Protein AF-A0A914D3D8-F1 (afdb_monomer_lite)

pLDDT: mean 77.76, std 13.37, range [47.88, 95.88]

Radius of gyration: 25.04 Å; chains: 1; bounding box: 52×29×74 Å

Structure (mmCIF, N/CA/C/O backbone):
data_AF-A0A914D3D8-F1
#
_entry.id   AF-A0A914D3D8-F1
#
loop_
_atom_site.group_PDB
_atom_site.id
_atom_site.type_symbol
_atom_site.label_atom_id
_atom_site.label_alt_id
_atom_site.label_comp_id
_atom_site.label_asym_id
_atom_site.label_entity_id
_atom_site.label_seq_id
_atom_site.pdbx_PDB_ins_code
_atom_site.Cartn_x
_atom_site.Cartn_y
_atom_site.Cartn_z
_atom_site.occupancy
_atom_site.B_iso_or_equiv
_atom_site.auth_seq_id
_atom_site.auth_comp_id
_atom_site.auth_asym_id
_atom_site.auth_atom_id
_atom_site.pdbx_PDB_model_num
ATOM 1 N N . MET A 1 1 ? -16.702 -4.151 -8.472 1.00 47.88 1 MET A N 1
ATOM 2 C CA . MET A 1 1 ? -15.890 -2.917 -8.376 1.00 47.88 1 MET A CA 1
ATOM 3 C C . MET A 1 1 ? -14.473 -3.260 -8.804 1.00 47.88 1 MET A C 1
ATOM 5 O O . MET A 1 1 ? -13.976 -4.289 -8.372 1.00 47.88 1 MET A O 1
ATOM 9 N N . SER A 1 2 ? -13.880 -2.485 -9.712 1.00 54.88 2 SER A N 1
ATOM 10 C CA . SER A 1 2 ? -12.554 -2.745 -10.287 1.00 54.88 2 SER A CA 1
ATOM 11 C C . SER A 1 2 ? -11.673 -1.529 -10.011 1.00 54.88 2 SER A C 1
ATOM 13 O O . SER A 1 2 ? -12.024 -0.414 -10.396 1.00 54.88 2 SER A O 1
ATOM 15 N N . TYR A 1 3 ? -10.563 -1.729 -9.299 1.00 62.66 3 TYR A N 1
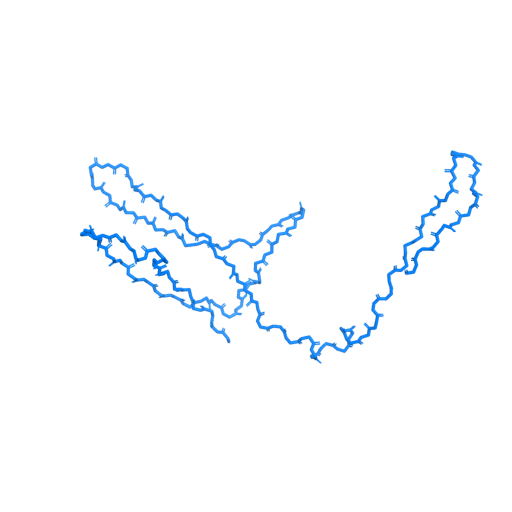ATOM 16 C CA . TYR A 1 3 ? -9.570 -0.678 -9.088 1.00 62.66 3 TYR A CA 1
ATOM 17 C C . TYR A 1 3 ? -8.594 -0.708 -10.258 1.00 62.66 3 TYR A C 1
ATOM 19 O O . TYR A 1 3 ? -7.973 -1.738 -10.530 1.00 62.66 3 TYR A O 1
ATOM 27 N N . LYS A 1 4 ? -8.469 0.422 -10.952 1.00 59.94 4 LYS A N 1
ATOM 28 C CA . LYS A 1 4 ? -7.582 0.575 -12.103 1.00 59.94 4 LYS A CA 1
ATOM 29 C C . LYS A 1 4 ? -6.298 1.252 -11.649 1.00 59.94 4 LYS A C 1
ATOM 31 O O . LYS A 1 4 ? -6.309 2.438 -11.325 1.00 59.94 4 LYS A O 1
ATOM 36 N N . VAL A 1 5 ? -5.193 0.515 -11.642 1.00 63.66 5 VAL A N 1
ATOM 37 C CA . VAL A 1 5 ? -3.879 1.107 -11.377 1.00 63.66 5 VAL A CA 1
ATOM 38 C C . VAL A 1 5 ? -3.361 1.699 -12.684 1.00 63.66 5 VAL A C 1
ATOM 40 O O . VAL A 1 5 ? -3.246 0.996 -13.689 1.00 63.66 5 VAL A O 1
ATOM 43 N N . VAL A 1 6 ? -3.097 3.006 -12.681 1.00 62.34 6 VAL A N 1
ATOM 44 C CA . VAL A 1 6 ? -2.546 3.741 -13.826 1.00 62.34 6 VAL A CA 1
ATOM 45 C C . VAL A 1 6 ? -1.267 4.424 -13.368 1.00 62.34 6 VAL A C 1
ATOM 47 O O . VAL A 1 6 ? -1.318 5.395 -12.617 1.00 62.34 6 VAL A O 1
ATOM 50 N N . CYS A 1 7 ? -0.118 3.938 -13.827 1.00 59.41 7 CYS A N 1
ATOM 51 C CA . CYS A 1 7 ? 1.141 4.651 -13.648 1.00 59.41 7 CYS A CA 1
ATOM 52 C C . CYS A 1 7 ? 1.264 5.711 -14.748 1.00 59.41 7 CYS A C 1
ATOM 54 O O . CYS A 1 7 ? 1.414 5.383 -15.924 1.00 59.41 7 CYS A O 1
ATOM 56 N N . ARG A 1 8 ? 1.157 6.986 -14.365 1.00 56.25 8 ARG A N 1
ATOM 57 C CA . ARG A 1 8 ? 1.418 8.145 -15.224 1.00 56.25 8 ARG A CA 1
ATOM 58 C C . ARG A 1 8 ? 2.489 9.001 -14.559 1.00 56.25 8 ARG A C 1
ATOM 60 O O . ARG A 1 8 ? 2.478 9.137 -13.338 1.00 56.25 8 ARG A O 1
ATOM 67 N N . ASP A 1 9 ? 3.391 9.556 -15.356 1.00 55.00 9 ASP A N 1
ATOM 68 C CA . ASP A 1 9 ? 4.388 10.498 -14.859 1.00 55.00 9 ASP A CA 1
ATOM 69 C C . ASP A 1 9 ? 3.696 11.833 -14.523 1.00 55.00 9 ASP A C 1
ATOM 71 O O . ASP A 1 9 ? 2.962 12.375 -15.352 1.00 55.00 9 ASP A O 1
ATOM 75 N N . LEU A 1 10 ? 3.850 12.324 -13.288 1.00 52.69 10 LEU A N 1
ATOM 76 C CA . LEU A 1 10 ? 3.191 13.548 -12.795 1.00 52.69 10 LEU A CA 1
ATOM 77 C C . LEU A 1 10 ? 4.070 14.802 -12.960 1.00 52.69 10 LEU A C 1
ATOM 79 O O . LEU A 1 10 ? 3.604 15.903 -12.679 1.00 52.69 10 LEU A O 1
ATOM 83 N N . ASN A 1 11 ? 5.305 14.658 -13.453 1.00 51.31 11 ASN A N 1
ATOM 84 C CA . ASN A 1 11 ? 6.252 15.757 -13.664 1.00 51.31 11 ASN A CA 1
ATOM 85 C C . ASN A 1 11 ? 6.549 15.969 -15.156 1.00 51.31 11 ASN A C 1
ATOM 87 O O . ASN A 1 11 ? 7.662 15.766 -15.632 1.00 51.31 11 ASN A O 1
ATOM 91 N N . SER A 1 12 ? 5.550 16.420 -15.915 1.00 51.81 12 SER A N 1
ATOM 92 C CA . SER A 1 12 ? 5.740 16.815 -17.316 1.00 51.81 12 SER A CA 1
ATOM 93 C C . SER A 1 12 ? 6.272 18.250 -17.418 1.00 51.81 12 SER A C 1
ATOM 95 O O . SER A 1 12 ? 5.510 19.167 -17.708 1.00 51.81 12 SER A O 1
ATOM 97 N N . ASN A 1 13 ? 7.572 18.444 -17.186 1.00 52.34 13 ASN A N 1
ATOM 98 C CA . ASN A 1 13 ? 8.302 19.653 -17.602 1.00 52.34 13 ASN A CA 1
ATOM 99 C C . ASN A 1 13 ? 9.783 19.374 -17.923 1.00 52.34 13 ASN A C 1
ATOM 101 O O . ASN A 1 13 ? 10.634 20.214 -17.659 1.00 52.34 13 ASN A O 1
ATOM 105 N N . PHE A 1 14 ? 10.119 18.214 -18.496 1.00 52.53 14 PHE A N 1
ATOM 106 C CA . PHE A 1 14 ? 11.478 17.969 -18.989 1.00 52.53 14 PHE A CA 1
ATOM 107 C C . PHE A 1 14 ? 11.477 17.237 -20.334 1.00 52.53 14 PHE A C 1
ATOM 109 O O . PHE A 1 14 ? 10.704 16.311 -20.569 1.00 52.53 14 PHE A O 1
ATOM 116 N N . VAL A 1 15 ? 12.327 17.735 -21.230 1.00 59.31 15 VAL A N 1
ATOM 117 C CA . VAL A 1 15 ? 12.444 17.377 -22.643 1.00 59.31 15 VAL A CA 1
ATOM 118 C C . VAL A 1 15 ? 13.728 16.564 -22.819 1.00 59.31 15 VAL A C 1
ATOM 120 O O . VAL A 1 15 ? 14.797 17.136 -22.672 1.00 59.31 15 VAL A O 1
ATOM 123 N N . GLU A 1 16 ? 13.617 15.257 -23.083 1.00 52.78 16 GLU A N 1
ATOM 124 C CA . GLU A 1 16 ? 14.428 14.452 -24.029 1.00 52.78 16 GLU A CA 1
ATOM 125 C C . GLU A 1 16 ? 14.148 12.943 -23.860 1.00 52.78 16 GLU A C 1
ATOM 127 O O . GLU A 1 16 ? 13.982 12.446 -22.755 1.00 52.78 16 GLU A O 1
ATOM 132 N N . HIS A 1 17 ? 14.047 12.234 -24.991 1.00 58.84 17 HIS A N 1
ATOM 133 C CA . HIS A 1 17 ? 13.912 10.777 -25.212 1.00 58.84 17 HIS A CA 1
ATOM 134 C C . HIS A 1 17 ? 13.483 9.854 -24.043 1.00 58.84 17 HIS A C 1
ATOM 136 O O . HIS A 1 17 ? 14.088 8.807 -23.806 1.00 58.84 17 HIS A O 1
ATOM 142 N N . HIS A 1 18 ? 12.378 10.161 -23.363 1.00 67.06 18 HIS A N 1
ATOM 143 C CA . HIS A 1 18 ? 11.769 9.223 -22.421 1.00 67.06 18 HIS A CA 1
ATOM 144 C C . HIS A 1 18 ? 11.020 8.115 -23.173 1.00 67.06 18 HIS A C 1
ATOM 146 O O . HIS A 1 18 ? 9.991 8.356 -23.806 1.00 67.06 18 HIS A O 1
ATOM 152 N N . ILE A 1 19 ? 11.519 6.880 -23.084 1.00 73.56 19 ILE A N 1
ATOM 153 C CA . ILE A 1 19 ? 10.778 5.701 -23.540 1.00 73.56 19 ILE A CA 1
ATOM 154 C C . ILE A 1 19 ? 9.723 5.373 -22.480 1.00 73.56 19 ILE A C 1
ATOM 156 O O . ILE A 1 19 ? 10.050 4.986 -21.357 1.00 73.56 19 ILE A O 1
ATOM 160 N N . LEU A 1 20 ? 8.450 5.548 -22.836 1.00 80.44 20 LEU A N 1
ATOM 161 C CA . LEU A 1 20 ? 7.314 5.278 -21.959 1.00 80.44 20 LEU A CA 1
ATOM 162 C C . LEU A 1 20 ? 6.757 3.876 -22.210 1.00 80.44 20 LEU A C 1
ATOM 164 O O . LEU A 1 20 ? 6.417 3.523 -23.338 1.00 80.44 20 LEU A O 1
ATOM 168 N N . PHE A 1 21 ? 6.585 3.114 -21.132 1.00 83.56 21 PHE A N 1
ATOM 169 C CA . PHE A 1 21 ? 5.935 1.803 -21.145 1.00 83.56 21 PHE A CA 1
ATOM 170 C C . PHE A 1 21 ? 4.662 1.856 -20.290 1.00 83.56 21 PHE A C 1
ATOM 172 O O . PHE A 1 21 ? 4.685 1.460 -19.121 1.00 83.56 21 PHE A O 1
ATOM 179 N N . PRO A 1 22 ? 3.551 2.405 -20.819 1.00 82.94 22 PRO A N 1
ATOM 180 C CA . PRO A 1 22 ? 2.312 2.496 -20.064 1.00 82.94 22 PRO A CA 1
ATOM 181 C C . PRO A 1 22 ? 1.752 1.096 -19.810 1.00 82.94 22 PRO A C 1
ATOM 183 O O . PRO A 1 22 ? 1.640 0.279 -20.722 1.00 82.94 22 PRO A O 1
ATOM 186 N N . PHE A 1 23 ? 1.342 0.838 -18.573 1.00 84.06 23 PHE A N 1
ATOM 187 C CA . PHE A 1 23 ? 0.619 -0.373 -18.213 1.00 84.06 23 PHE A CA 1
ATOM 188 C C . PHE A 1 23 ? -0.622 -0.029 -17.402 1.00 84.06 23 PHE A C 1
ATOM 190 O O . PHE A 1 23 ? -0.688 0.978 -16.691 1.00 84.06 23 PHE A O 1
ATOM 197 N N . VAL A 1 24 ? -1.620 -0.893 -17.533 1.00 87.38 24 VAL A N 1
ATOM 198 C CA . VAL A 1 24 ? -2.891 -0.801 -16.832 1.00 87.38 24 VAL A CA 1
ATOM 199 C C . VAL A 1 24 ? -3.305 -2.209 -16.463 1.00 87.38 24 VAL A C 1
ATOM 201 O O . VAL A 1 24 ? -3.320 -3.098 -17.311 1.00 87.38 24 VAL A O 1
ATOM 204 N N . PHE A 1 25 ? -3.696 -2.397 -15.212 1.00 85.94 25 PHE A N 1
ATOM 205 C CA . PHE A 1 25 ? -4.313 -3.634 -14.767 1.00 85.94 25 PHE A CA 1
ATOM 206 C C . PHE A 1 25 ? -5.446 -3.338 -13.791 1.00 85.94 25 PHE A C 1
ATOM 208 O O . PHE A 1 25 ? -5.530 -2.263 -13.189 1.00 85.94 25 PHE A O 1
ATOM 215 N N . THR A 1 26 ? -6.341 -4.311 -13.685 1.00 89.06 26 THR A N 1
ATOM 216 C CA . THR A 1 26 ? -7.462 -4.305 -12.753 1.00 89.06 26 THR A CA 1
ATOM 217 C C . THR A 1 26 ? -7.088 -5.145 -11.544 1.00 89.06 26 THR A C 1
ATOM 219 O O . THR A 1 26 ? -6.645 -6.281 -11.708 1.00 89.06 26 THR A O 1
ATOM 222 N N . LEU A 1 27 ? -7.279 -4.611 -10.340 1.00 88.00 27 LEU A N 1
ATOM 223 C CA . LEU A 1 27 ? -7.181 -5.425 -9.130 1.00 88.00 27 LEU A CA 1
ATOM 224 C C . LEU A 1 27 ? -8.393 -6.365 -9.007 1.00 88.00 27 LEU A C 1
ATOM 226 O O . LEU A 1 27 ? -9.505 -5.963 -9.368 1.00 88.00 27 LEU A O 1
ATOM 230 N N . PRO A 1 28 ? -8.207 -7.586 -8.473 1.00 88.56 28 PRO A N 1
ATOM 231 C CA . PRO A 1 28 ? -9.315 -8.478 -8.141 1.00 88.56 28 PRO A CA 1
ATOM 232 C C . PRO A 1 28 ? -10.321 -7.799 -7.206 1.00 88.56 28 PRO A C 1
ATOM 234 O O . PRO A 1 28 ? -9.928 -7.052 -6.315 1.00 88.56 28 PRO A O 1
ATOM 237 N N . SER A 1 29 ? -11.614 -8.087 -7.357 1.00 82.06 29 SER A N 1
ATOM 238 C CA . SER A 1 29 ? -12.661 -7.503 -6.500 1.00 82.06 29 SER A CA 1
ATOM 239 C C . SER A 1 29 ? -12.561 -7.924 -5.031 1.00 82.06 29 SER A C 1
ATOM 241 O O . SER A 1 29 ? -12.999 -7.185 -4.159 1.00 82.06 29 SER A O 1
ATOM 243 N N . GLU A 1 30 ? -11.975 -9.093 -4.778 1.00 83.69 30 GLU A N 1
ATOM 244 C CA . GLU A 1 30 ? -11.756 -9.693 -3.454 1.00 83.69 30 GLU A CA 1
ATOM 245 C C . GLU A 1 30 ? -10.507 -9.125 -2.743 1.00 83.69 30 GLU A C 1
ATOM 247 O O . GLU A 1 30 ? -10.129 -9.605 -1.675 1.00 83.69 30 GLU A O 1
ATOM 252 N N . CYS A 1 31 ? -9.795 -8.149 -3.330 1.00 88.00 31 CYS A N 1
ATOM 253 C CA . CYS A 1 31 ? -8.563 -7.653 -2.721 1.00 88.00 31 CYS A CA 1
ATOM 254 C C . CYS A 1 31 ? -8.850 -6.860 -1.430 1.00 88.00 31 CYS A C 1
ATOM 256 O O . CYS A 1 31 ? -9.693 -5.956 -1.438 1.00 88.00 31 CYS A O 1
ATOM 258 N N . PRO A 1 32 ? -8.133 -7.134 -0.325 1.00 90.88 32 PRO A N 1
ATOM 259 C CA . PRO A 1 32 ? -8.336 -6.402 0.916 1.00 90.88 32 PRO A CA 1
ATOM 260 C C . PRO A 1 32 ? -7.870 -4.938 0.809 1.00 90.88 32 PRO A C 1
ATOM 262 O O . PRO A 1 32 ? -6.958 -4.635 0.028 1.00 90.88 32 PRO A O 1
ATOM 265 N N . PRO A 1 33 ? -8.441 -4.026 1.618 1.00 90.31 33 PRO A N 1
ATOM 266 C CA . PRO A 1 33 ? -7.938 -2.661 1.761 1.00 90.31 33 PRO A CA 1
ATOM 267 C C . PRO A 1 33 ? -6.461 -2.637 2.156 1.00 90.31 33 PRO A C 1
ATOM 269 O O . PRO A 1 33 ? -5.981 -3.507 2.886 1.00 90.31 33 PRO A O 1
ATOM 272 N N . SER A 1 34 ? -5.754 -1.588 1.741 1.00 93.12 34 SER A N 1
ATOM 273 C CA . SER A 1 34 ? -4.458 -1.264 2.331 1.00 93.12 34 SER A CA 1
ATOM 274 C C . SER A 1 34 ? -4.604 -0.998 3.828 1.00 93.12 34 SER A C 1
ATOM 276 O O . SER A 1 34 ? -5.511 -0.282 4.250 1.00 93.12 34 SER A O 1
ATOM 278 N N . PHE A 1 35 ? -3.696 -1.557 4.624 1.00 93.50 35 PHE A N 1
ATOM 279 C CA . PHE A 1 35 ? -3.744 -1.474 6.081 1.00 93.50 35 PHE A CA 1
ATOM 280 C C . PHE A 1 35 ? -2.342 -1.387 6.680 1.00 93.50 35 PHE A C 1
ATOM 282 O O . PHE A 1 35 ? -1.415 -2.035 6.200 1.00 93.50 35 PHE A O 1
ATOM 289 N N . GLU A 1 36 ? -2.214 -0.638 7.769 1.00 94.69 36 GLU A N 1
ATOM 290 C CA . GLU A 1 36 ? -1.006 -0.538 8.582 1.00 94.69 36 GLU A CA 1
ATOM 291 C C . GLU A 1 36 ? -1.402 -0.713 10.048 1.00 94.69 36 GLU A C 1
ATOM 293 O O . GLU A 1 36 ? -2.206 0.054 10.578 1.00 94.69 36 GLU A O 1
ATOM 298 N N . GLY A 1 37 ? -0.848 -1.724 10.709 1.00 93.12 37 GLY A N 1
ATOM 299 C CA . GLY A 1 37 ? -1.093 -2.004 12.116 1.00 93.12 37 GLY A CA 1
ATOM 300 C C . GLY A 1 37 ? 0.182 -2.407 12.843 1.00 93.12 37 GLY A C 1
ATOM 301 O O . GLY A 1 37 ? 1.227 -2.653 12.245 1.00 93.12 37 GLY A O 1
ATOM 302 N N . THR A 1 38 ? 0.093 -2.504 14.167 1.00 94.88 38 THR A N 1
ATOM 303 C CA . THR A 1 38 ? 1.230 -2.874 15.025 1.00 94.88 38 THR A CA 1
ATOM 304 C C . THR A 1 38 ? 1.651 -4.337 14.869 1.00 94.88 38 THR A C 1
ATOM 306 O O . THR A 1 38 ? 2.812 -4.660 15.096 1.00 94.88 38 THR A O 1
ATOM 309 N N . ILE A 1 39 ? 0.722 -5.215 14.474 1.00 94.06 39 ILE A N 1
ATOM 310 C CA . ILE A 1 39 ? 0.930 -6.671 14.348 1.00 94.06 39 ILE A CA 1
ATOM 311 C C . ILE A 1 39 ? 1.018 -7.101 12.865 1.00 94.06 39 ILE A C 1
ATOM 313 O O . ILE A 1 39 ? 1.254 -8.265 12.561 1.00 94.06 39 ILE A O 1
ATOM 317 N N . GLY A 1 40 ? 0.863 -6.178 11.907 1.00 95.25 40 GLY A N 1
ATOM 318 C CA . GLY A 1 40 ? 0.955 -6.502 10.481 1.00 95.25 40 GLY A CA 1
ATOM 319 C C . GLY A 1 40 ? 0.465 -5.391 9.557 1.00 95.25 40 GLY A C 1
ATOM 320 O O . GLY A 1 40 ? -0.112 -4.403 10.008 1.00 95.25 40 GLY A O 1
ATOM 321 N N . PHE A 1 41 ? 0.691 -5.564 8.253 1.00 95.88 41 PHE A N 1
ATOM 322 C CA . PHE A 1 41 ? 0.305 -4.601 7.221 1.00 95.88 41 PHE A CA 1
ATOM 323 C C . PHE A 1 41 ? -0.098 -5.284 5.909 1.00 95.88 41 PHE A C 1
ATOM 325 O O . PHE A 1 41 ? 0.336 -6.395 5.602 1.00 95.88 41 PHE A O 1
ATOM 332 N N . ILE A 1 42 ? -0.890 -4.571 5.110 1.00 95.06 42 ILE A N 1
ATOM 333 C CA . ILE A 1 42 ? -1.277 -4.928 3.744 1.00 95.06 42 ILE A CA 1
ATOM 334 C C . ILE A 1 42 ? -0.829 -3.779 2.834 1.00 95.06 42 ILE A C 1
ATOM 336 O O . ILE A 1 42 ? -1.457 -2.719 2.797 1.00 95.06 42 ILE A O 1
ATOM 340 N N . ARG A 1 43 ? 0.274 -3.988 2.103 1.00 94.69 43 ARG A N 1
ATOM 341 C CA . ARG A 1 43 ? 0.908 -2.991 1.222 1.00 94.69 43 ARG A CA 1
ATOM 342 C C . ARG A 1 43 ? 0.919 -3.474 -0.218 1.00 94.69 43 ARG A C 1
ATOM 344 O O . ARG A 1 43 ? 1.387 -4.577 -0.495 1.00 94.69 43 ARG A O 1
ATOM 351 N N . TYR A 1 44 ? 0.491 -2.612 -1.133 1.00 93.19 44 TYR A N 1
ATOM 352 C CA . TYR A 1 44 ? 0.523 -2.884 -2.564 1.00 93.19 44 TYR A CA 1
ATOM 353 C C . TYR A 1 44 ? 1.611 -2.058 -3.247 1.00 93.19 44 TYR A C 1
ATOM 355 O O . TYR A 1 44 ? 1.846 -0.894 -2.914 1.00 93.19 44 TYR A O 1
ATOM 363 N N . TYR A 1 45 ? 2.300 -2.674 -4.205 1.00 92.31 45 TYR A N 1
ATOM 364 C CA . TYR A 1 45 ? 3.303 -2.005 -5.022 1.00 92.31 45 TYR A CA 1
ATOM 365 C C . TYR A 1 45 ? 3.327 -2.582 -6.435 1.00 92.31 45 TYR A C 1
ATOM 367 O O . TYR A 1 45 ? 3.123 -3.776 -6.643 1.00 92.31 45 TYR A O 1
ATOM 375 N N . CYS A 1 46 ? 3.615 -1.726 -7.408 1.00 91.25 46 CYS A N 1
ATOM 376 C CA . CYS A 1 46 ? 3.999 -2.138 -8.750 1.00 91.25 46 CYS A CA 1
ATOM 377 C C . CYS A 1 46 ? 5.516 -2.307 -8.785 1.00 91.25 46 CYS A C 1
ATOM 379 O O . CYS A 1 46 ? 6.243 -1.423 -8.332 1.00 91.25 46 CYS A O 1
ATOM 381 N N . LYS A 1 47 ? 6.001 -3.428 -9.322 1.00 91.31 47 LYS A N 1
ATOM 382 C CA . LYS A 1 47 ? 7.429 -3.681 -9.533 1.00 91.31 47 LYS A CA 1
ATOM 383 C C . LYS A 1 47 ? 7.704 -3.727 -11.031 1.00 91.31 47 LYS A C 1
ATOM 385 O O . LYS A 1 47 ? 7.200 -4.616 -11.707 1.00 91.31 47 LYS A O 1
ATOM 390 N N . ALA A 1 48 ? 8.519 -2.803 -11.521 1.00 89.81 48 ALA A N 1
ATOM 391 C CA . ALA A 1 48 ? 9.057 -2.840 -12.874 1.00 89.81 48 ALA A CA 1
ATOM 392 C C . ALA A 1 48 ? 10.481 -3.404 -12.828 1.00 89.81 48 ALA A C 1
ATOM 394 O O . ALA A 1 48 ? 11.264 -3.029 -11.953 1.00 89.81 48 ALA A O 1
ATOM 395 N N . LYS A 1 49 ? 10.802 -4.317 -13.745 1.00 90.69 49 LYS A N 1
ATOM 396 C CA . LYS A 1 49 ? 12.128 -4.923 -13.896 1.00 90.69 49 LYS A CA 1
ATOM 397 C C . LYS A 1 49 ? 12.578 -4.722 -15.339 1.00 90.69 49 LYS A C 1
ATOM 399 O O . LYS A 1 49 ? 11.824 -5.049 -16.252 1.00 90.69 49 LYS A O 1
ATOM 404 N N . ILE A 1 50 ? 13.765 -4.159 -15.523 1.00 89.81 50 ILE A N 1
ATOM 405 C CA . ILE A 1 50 ? 14.393 -3.983 -16.831 1.00 89.81 50 ILE A CA 1
ATOM 406 C C . ILE A 1 50 ? 15.540 -4.979 -16.918 1.00 89.81 50 ILE A C 1
ATOM 408 O O . ILE A 1 50 ? 16.562 -4.803 -16.249 1.00 89.81 50 ILE A O 1
ATOM 412 N N . ASP A 1 51 ? 15.359 -5.999 -17.751 1.00 88.31 51 ASP A N 1
ATOM 413 C CA . ASP A 1 51 ? 16.369 -7.027 -17.968 1.00 88.31 51 ASP A CA 1
ATOM 414 C C . ASP A 1 51 ? 17.416 -6.520 -18.962 1.00 88.31 51 ASP A C 1
ATOM 416 O O . ASP A 1 51 ? 17.092 -6.139 -20.091 1.00 88.31 51 ASP A O 1
ATOM 420 N N . ARG A 1 52 ? 18.684 -6.481 -18.539 1.00 85.31 52 ARG A N 1
ATOM 421 C CA . ARG A 1 52 ? 19.802 -6.051 -19.391 1.00 85.31 52 ARG A CA 1
ATOM 422 C C . ARG A 1 52 ? 20.795 -7.199 -19.544 1.00 85.31 52 ARG A C 1
ATOM 424 O O . ARG A 1 52 ? 21.424 -7.572 -18.565 1.00 85.31 52 ARG A O 1
ATOM 431 N N . PRO A 1 53 ? 21.033 -7.719 -20.758 1.00 86.19 53 PRO A N 1
ATOM 432 C CA . PRO A 1 53 ? 21.883 -8.897 -20.952 1.00 86.19 53 PRO A CA 1
ATOM 433 C C . PRO A 1 53 ? 23.314 -8.775 -20.392 1.00 86.19 53 PRO A C 1
ATOM 435 O O . PRO A 1 53 ? 23.934 -9.780 -20.064 1.00 86.19 53 PRO A O 1
ATOM 438 N N . TRP A 1 54 ? 23.848 -7.554 -20.288 1.00 83.25 54 TRP A N 1
ATOM 439 C CA . TRP A 1 54 ? 25.236 -7.268 -19.896 1.00 83.25 54 TRP A CA 1
ATOM 440 C C . TRP A 1 54 ? 25.388 -6.634 -18.502 1.00 83.25 54 TRP A C 1
ATOM 442 O O . TRP A 1 54 ? 26.484 -6.208 -18.138 1.00 83.25 54 TRP A O 1
ATOM 452 N N . LYS A 1 55 ? 24.307 -6.495 -17.723 1.00 82.62 55 LYS A N 1
ATOM 453 C CA . LYS A 1 55 ? 24.331 -5.839 -16.405 1.00 82.62 55 LYS A CA 1
ATOM 454 C C . LYS A 1 55 ? 23.207 -6.377 -15.525 1.00 82.62 55 LYS A C 1
ATOM 456 O O . LYS A 1 55 ? 22.202 -6.838 -16.034 1.00 82.62 55 LYS A O 1
ATOM 461 N N . PHE A 1 56 ? 23.336 -6.248 -14.207 1.00 84.50 56 PHE A N 1
ATOM 462 C CA . PHE A 1 56 ? 22.220 -6.525 -13.305 1.00 84.50 56 PHE A CA 1
ATOM 463 C C . PHE A 1 56 ? 20.948 -5.762 -13.698 1.00 84.50 56 PHE A C 1
ATOM 465 O O . PHE A 1 56 ? 20.996 -4.606 -14.152 1.00 84.50 56 PHE A O 1
ATOM 472 N N . ASP A 1 57 ? 19.827 -6.445 -13.493 1.00 86.19 57 ASP A N 1
ATOM 473 C CA . ASP A 1 57 ? 18.501 -5.947 -13.819 1.00 86.19 57 ASP A CA 1
ATOM 474 C C . ASP A 1 57 ? 18.140 -4.776 -12.908 1.00 86.19 57 ASP A C 1
ATOM 476 O O . ASP A 1 57 ? 18.180 -4.883 -11.677 1.00 86.19 57 ASP A O 1
ATOM 480 N N . ASP A 1 58 ? 17.742 -3.658 -13.513 1.00 86.12 58 ASP A N 1
ATOM 481 C CA . ASP A 1 58 ? 17.254 -2.519 -12.743 1.00 86.12 58 ASP A CA 1
ATOM 482 C C . ASP A 1 58 ? 15.817 -2.805 -12.313 1.00 86.12 58 ASP A C 1
ATOM 484 O O . ASP A 1 58 ? 14.954 -3.154 -13.120 1.00 86.12 58 ASP A O 1
ATOM 488 N N . THR A 1 59 ? 15.558 -2.667 -11.015 1.00 89.31 59 THR A N 1
ATOM 489 C CA . THR A 1 59 ? 14.235 -2.878 -10.433 1.00 89.31 59 THR A CA 1
ATOM 490 C C . THR A 1 59 ? 13.745 -1.599 -9.777 1.00 89.31 59 THR A C 1
ATOM 492 O O . THR A 1 59 ? 14.395 -1.076 -8.875 1.00 89.31 59 THR A O 1
ATOM 495 N N . ILE A 1 60 ? 12.551 -1.154 -10.157 1.00 89.06 60 ILE A N 1
ATOM 496 C CA . ILE A 1 60 ? 11.870 -0.001 -9.562 1.00 89.06 60 ILE A CA 1
ATOM 497 C C . ILE A 1 60 ? 10.579 -0.486 -8.904 1.00 89.06 60 ILE A C 1
ATOM 499 O O . ILE A 1 60 ? 9.874 -1.340 -9.447 1.00 89.06 60 ILE A O 1
ATOM 503 N N . ARG A 1 61 ? 10.270 0.040 -7.715 1.00 90.81 61 ARG A N 1
ATOM 504 C CA . ARG A 1 61 ? 9.021 -0.243 -6.999 1.00 90.81 61 ARG A CA 1
ATOM 505 C C . ARG A 1 61 ? 8.272 1.052 -6.731 1.00 90.81 61 ARG A C 1
ATOM 507 O O . ARG A 1 61 ? 8.841 1.967 -6.152 1.00 90.81 61 ARG A O 1
ATOM 514 N N . GLN A 1 62 ? 6.995 1.079 -7.089 1.00 89.50 62 GLN A N 1
ATOM 515 C CA . GLN A 1 62 ? 6.090 2.189 -6.810 1.00 89.50 62 GLN A CA 1
ATOM 516 C C . GLN A 1 62 ? 4.945 1.691 -5.929 1.00 89.50 62 GLN A C 1
ATOM 518 O O . GLN A 1 62 ? 4.192 0.807 -6.338 1.00 89.50 62 GLN A O 1
ATOM 523 N N . ALA A 1 63 ? 4.819 2.237 -4.720 1.00 90.69 63 ALA A N 1
ATOM 524 C CA . ALA A 1 63 ? 3.726 1.897 -3.814 1.00 90.69 63 ALA A CA 1
ATOM 525 C C . ALA A 1 63 ? 2.417 2.581 -4.238 1.00 90.69 63 ALA A C 1
ATOM 527 O O . ALA A 1 63 ? 2.435 3.679 -4.797 1.00 90.69 63 ALA A O 1
ATOM 528 N N . PHE A 1 64 ? 1.287 1.938 -3.952 1.00 88.81 64 PHE A N 1
ATOM 529 C CA . PHE A 1 64 ? -0.041 2.524 -4.123 1.00 88.81 64 PHE A CA 1
ATOM 530 C C . PHE A 1 64 ? -1.010 2.004 -3.055 1.00 88.81 64 PHE A C 1
ATOM 532 O O . PHE A 1 64 ? -0.803 0.936 -2.477 1.00 88.81 64 PHE A O 1
ATOM 539 N N . THR A 1 65 ? -2.075 2.766 -2.805 1.00 90.06 65 THR A N 1
ATOM 540 C CA . THR A 1 65 ? -3.074 2.463 -1.771 1.00 90.06 65 THR A CA 1
ATOM 541 C C . THR A 1 65 ? -4.348 1.922 -2.405 1.00 90.06 65 THR A C 1
ATOM 543 O O . THR A 1 65 ? -4.859 2.490 -3.370 1.00 90.06 65 THR A O 1
ATOM 546 N N . VAL A 1 66 ? -4.881 0.839 -1.845 1.00 90.44 66 VAL A N 1
ATOM 547 C CA . VAL A 1 66 ? -6.162 0.242 -2.233 1.00 90.44 66 VAL A CA 1
ATOM 548 C C . VAL A 1 66 ? -7.210 0.644 -1.205 1.00 90.44 66 VAL A C 1
ATOM 550 O O . VAL A 1 66 ? -7.100 0.285 -0.033 1.00 90.44 66 VAL A O 1
ATOM 553 N N . LEU A 1 67 ? -8.219 1.398 -1.645 1.00 85.44 67 LEU A N 1
ATOM 554 C CA . LEU A 1 67 ? -9.312 1.873 -0.799 1.00 85.44 67 LEU A CA 1
ATOM 555 C C . LEU A 1 67 ? -10.638 1.274 -1.275 1.00 85.44 67 LEU A C 1
ATOM 557 O O . LEU A 1 67 ? -11.026 1.532 -2.414 1.00 85.44 67 LEU A O 1
ATOM 561 N N . PRO A 1 68 ? -11.345 0.502 -0.435 1.00 79.12 68 PRO A N 1
ATOM 562 C CA . PRO A 1 68 ? -12.648 -0.021 -0.780 1.00 79.12 68 PRO A CA 1
ATOM 563 C C . PRO A 1 68 ? -13.690 1.089 -0.822 1.00 79.12 68 PRO A C 1
ATOM 565 O O . PRO A 1 68 ? -13.671 2.010 -0.005 1.00 79.12 68 PRO A O 1
ATOM 568 N N . HIS A 1 69 ? -14.642 0.976 -1.748 1.00 75.38 69 HIS A N 1
ATOM 569 C CA . HIS A 1 69 ? -15.864 1.766 -1.668 1.00 75.38 69 HIS A CA 1
ATOM 570 C C . HIS A 1 69 ? -16.702 1.241 -0.504 1.00 75.38 69 H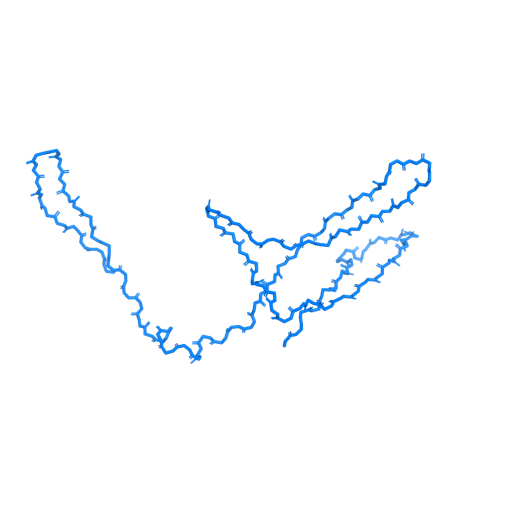IS A C 1
ATOM 572 O O . HIS A 1 69 ? -17.330 0.190 -0.601 1.00 75.38 69 HIS A O 1
ATOM 578 N N . PHE A 1 70 ? -16.660 1.968 0.607 1.00 76.12 70 PHE A N 1
ATOM 579 C CA . PHE A 1 70 ? -17.358 1.622 1.833 1.00 76.12 70 PHE A CA 1
ATOM 580 C C . PHE A 1 70 ? -18.403 2.692 2.137 1.00 76.12 70 PHE A C 1
ATOM 582 O O . PHE A 1 70 ? -18.055 3.827 2.462 1.00 76.12 70 PHE A O 1
ATOM 589 N N . ASP A 1 71 ? -19.680 2.343 1.995 1.00 81.88 71 ASP A N 1
ATOM 590 C CA . ASP A 1 71 ? -20.777 3.240 2.348 1.00 81.88 71 ASP A CA 1
ATOM 591 C C . ASP A 1 71 ? -21.160 3.043 3.815 1.00 81.88 71 ASP A C 1
ATOM 593 O O . ASP A 1 71 ? -21.801 2.058 4.188 1.00 81.88 71 ASP A O 1
ATOM 597 N N . LEU A 1 72 ? -20.772 4.006 4.651 1.00 81.12 72 LEU A N 1
ATOM 598 C CA . LEU A 1 72 ? -21.060 4.001 6.084 1.00 81.12 72 LEU A CA 1
ATOM 599 C C . LEU A 1 72 ? -22.561 4.041 6.388 1.00 81.12 72 LEU A C 1
ATOM 601 O O . LEU A 1 72 ? -22.973 3.550 7.436 1.00 81.12 72 LEU A O 1
ATOM 605 N N . ASN A 1 73 ? -23.387 4.560 5.474 1.00 84.56 73 ASN A N 1
ATOM 606 C CA . ASN A 1 73 ? -24.834 4.642 5.675 1.00 84.56 73 ASN A CA 1
ATOM 607 C C . ASN A 1 73 ? -25.509 3.264 5.662 1.00 84.56 73 ASN A C 1
ATOM 609 O O . ASN A 1 73 ? -26.615 3.112 6.173 1.00 84.56 73 ASN A O 1
ATOM 613 N N . THR A 1 74 ? -24.839 2.243 5.119 1.00 85.00 74 THR A N 1
ATOM 614 C CA . THR A 1 74 ? -25.330 0.857 5.154 1.00 85.00 74 THR A CA 1
ATOM 615 C C . THR A 1 74 ? -25.177 0.206 6.531 1.00 85.00 74 THR A C 1
ATOM 617 O O . THR A 1 74 ? -25.762 -0.845 6.792 1.00 85.00 74 THR A O 1
ATOM 620 N N . ILE A 1 75 ? -24.409 0.822 7.434 1.00 86.44 75 ILE A N 1
ATOM 621 C CA . ILE A 1 75 ? -24.051 0.247 8.727 1.00 86.44 75 ILE A CA 1
ATOM 622 C C . ILE A 1 75 ? -24.828 0.975 9.810 1.00 86.44 75 ILE A C 1
ATOM 624 O O . ILE A 1 75 ? -24.456 2.062 10.243 1.00 86.44 75 ILE A O 1
ATOM 628 N N . TYR A 1 76 ? -25.881 0.328 10.307 1.00 82.81 76 TYR A N 1
ATOM 629 C CA . TYR A 1 76 ? -26.734 0.881 11.360 1.00 82.81 76 TYR A CA 1
ATOM 630 C C . TYR A 1 76 ? -25.934 1.388 12.575 1.00 82.81 76 TYR A C 1
ATOM 632 O O . TYR A 1 76 ? -26.150 2.501 13.047 1.00 82.81 76 TYR A O 1
ATOM 640 N N . TYR A 1 77 ? -24.948 0.613 13.041 1.00 81.31 77 TYR A N 1
ATOM 641 C CA . TYR A 1 77 ? -24.111 0.990 14.186 1.00 81.31 77 TYR A CA 1
ATOM 642 C C . TYR A 1 77 ? -23.184 2.185 13.921 1.00 81.31 77 TYR A C 1
ATOM 644 O O . TYR A 1 77 ? -22.776 2.835 14.877 1.00 81.31 77 TYR A O 1
ATOM 652 N N . ALA A 1 78 ? -22.859 2.495 12.662 1.00 80.88 78 ALA A N 1
ATOM 653 C CA . ALA A 1 78 ? -22.035 3.657 12.323 1.00 80.88 78 ALA A CA 1
ATOM 654 C C . ALA A 1 78 ? -22.800 4.979 12.494 1.00 80.88 78 ALA A C 1
ATOM 656 O O . ALA A 1 78 ? -22.182 6.021 12.694 1.00 80.88 78 ALA A O 1
ATOM 657 N N . ALA A 1 79 ? -24.136 4.933 12.452 1.00 80.62 79 ALA A N 1
ATOM 658 C CA . ALA A 1 79 ? -24.997 6.081 12.723 1.00 80.62 79 ALA A CA 1
ATOM 659 C C . ALA A 1 79 ? -25.235 6.315 14.226 1.00 80.62 79 ALA A C 1
ATOM 661 O O . ALA A 1 79 ? -25.744 7.368 14.613 1.00 80.62 79 ALA A O 1
ATOM 662 N N . LEU A 1 80 ? -24.890 5.347 15.083 1.00 84.38 80 LEU A N 1
ATOM 663 C CA . LEU A 1 80 ? -25.023 5.496 16.528 1.00 84.38 80 LEU A CA 1
ATOM 664 C C . LEU A 1 80 ? -23.823 6.267 17.100 1.00 84.38 80 LEU A C 1
ATOM 666 O O . LEU A 1 80 ? -22.686 6.031 16.687 1.00 84.38 80 LEU A O 1
ATOM 670 N N . PRO A 1 81 ? -24.037 7.155 18.087 1.00 80.62 81 PRO A N 1
ATOM 671 C CA . PRO A 1 81 ? -22.937 7.835 18.754 1.00 80.62 81 PRO A CA 1
ATOM 672 C C . PRO A 1 81 ? -22.067 6.813 19.495 1.00 80.62 81 PRO A C 1
ATOM 674 O O . PRO A 1 81 ? -22.504 6.180 20.458 1.00 80.62 81 PRO A O 1
ATOM 677 N N . SER A 1 82 ? -20.814 6.654 19.069 1.00 75.06 82 SER A N 1
ATOM 678 C CA . SER A 1 82 ? -19.841 5.831 19.783 1.00 75.06 82 SER A CA 1
ATOM 679 C C . SER A 1 82 ? -19.297 6.606 20.988 1.00 75.06 82 SER A C 1
ATOM 681 O O . SER A 1 82 ? -18.365 7.398 20.852 1.00 75.06 82 SER A O 1
ATOM 683 N N . VAL A 1 83 ? -19.877 6.398 22.171 1.00 77.12 83 VAL A N 1
ATOM 684 C CA . VAL A 1 83 ? -19.346 6.944 23.432 1.00 77.12 83 VAL A CA 1
ATOM 685 C C . VAL A 1 83 ? -18.306 5.969 23.972 1.00 77.12 83 VAL A C 1
ATOM 687 O O . VAL A 1 8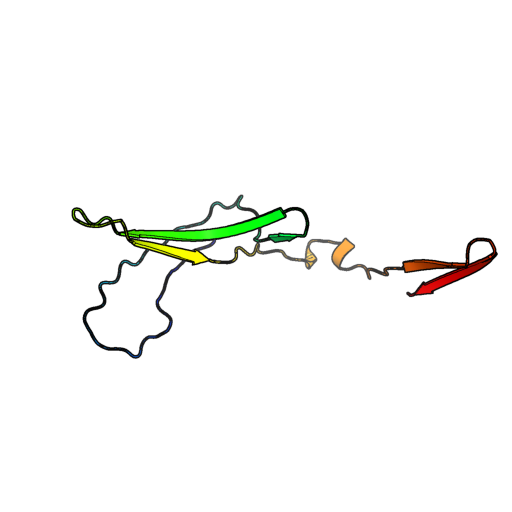3 ? -18.630 4.828 24.303 1.00 77.12 83 VAL A O 1
ATOM 690 N N . ARG A 1 84 ? -17.043 6.395 24.045 1.00 68.25 84 ARG A N 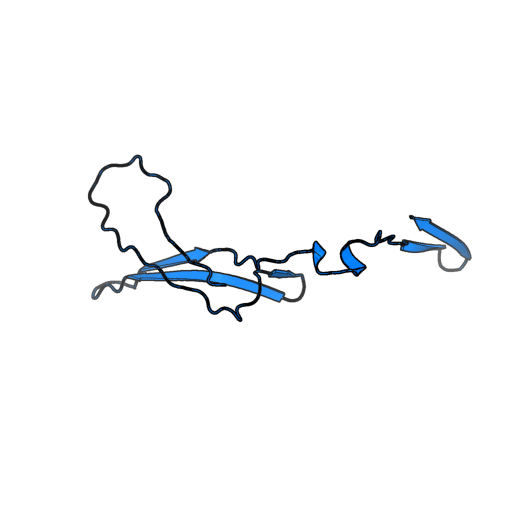1
ATOM 691 C CA . ARG A 1 84 ? -15.950 5.568 24.564 1.00 68.25 84 ARG A CA 1
ATOM 692 C C . ARG A 1 84 ? -15.604 6.020 25.977 1.00 68.25 84 ARG A C 1
ATOM 694 O O . ARG A 1 84 ? -14.794 6.921 26.148 1.00 68.25 84 ARG A O 1
ATOM 701 N N . SER A 1 85 ? -16.163 5.353 26.983 1.00 71.81 85 SER A N 1
ATOM 702 C CA . SER A 1 85 ? -15.755 5.568 28.370 1.00 71.81 85 SER A CA 1
ATOM 703 C C . SER A 1 85 ? -14.448 4.830 28.665 1.00 71.81 85 SER A C 1
ATOM 705 O O . SER A 1 85 ? -14.336 3.613 28.511 1.00 71.81 85 SER A O 1
ATOM 707 N N . LEU A 1 86 ? -13.422 5.574 29.075 1.00 74.44 86 LEU A N 1
ATOM 708 C CA . LEU A 1 86 ? -12.173 5.009 29.584 1.00 74.44 86 LEU A CA 1
ATOM 709 C C . LEU A 1 86 ? -12.150 5.211 31.097 1.00 74.44 86 LEU A C 1
ATOM 711 O O . LEU A 1 86 ? -12.098 6.351 31.557 1.00 74.44 86 LEU A O 1
ATOM 715 N N . SER A 1 87 ? -12.167 4.117 31.862 1.00 73.19 87 SER A N 1
ATOM 716 C CA . SER A 1 87 ? -11.945 4.159 33.306 1.00 73.19 87 SER A CA 1
ATOM 717 C C . SER A 1 87 ? -10.516 3.733 33.628 1.00 73.19 87 SER A C 1
ATOM 719 O O . SER A 1 87 ? -10.021 2.705 33.160 1.00 73.19 87 SER A O 1
ATOM 721 N N . LYS A 1 88 ? -9.814 4.551 34.414 1.00 74.81 88 LYS A N 1
ATOM 722 C CA . LYS A 1 88 ? -8.501 4.196 34.965 1.00 74.81 88 LYS A CA 1
ATOM 723 C C . LYS A 1 88 ? -8.569 4.241 36.490 1.00 74.81 88 LYS A C 1
ATOM 725 O O . LYS A 1 88 ? -9.073 5.228 37.032 1.00 74.81 88 LYS A O 1
ATOM 730 N N . PRO A 1 89 ? -8.085 3.200 37.190 1.00 69.56 89 PRO A N 1
ATOM 731 C CA . PRO A 1 89 ? -8.013 3.232 38.641 1.00 69.56 89 PRO A CA 1
ATOM 732 C C . PRO A 1 89 ? -6.956 4.251 39.075 1.00 69.56 89 PRO A C 1
ATOM 734 O O . PRO A 1 89 ? -5.817 4.206 38.608 1.00 69.56 89 PRO A O 1
ATOM 737 N N . ILE A 1 90 ? -7.323 5.148 39.987 1.00 72.25 90 ILE A N 1
ATOM 738 C CA . ILE A 1 90 ? -6.363 5.999 40.686 1.00 72.25 90 ILE A CA 1
ATOM 739 C C . ILE A 1 90 ? -5.978 5.299 41.986 1.00 72.25 90 ILE A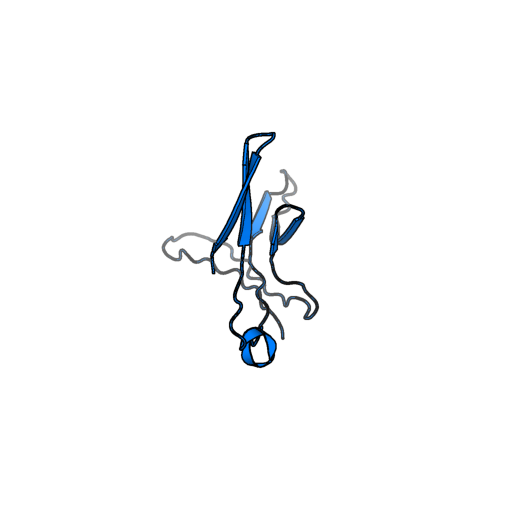 C 1
ATOM 741 O O . ILE A 1 90 ? -6.822 5.019 42.844 1.00 72.25 90 ILE A O 1
ATOM 745 N N . GLY A 1 91 ? -4.688 5.046 42.160 1.00 67.31 91 GLY A N 1
ATOM 746 C CA . GLY A 1 91 ? -4.165 4.565 43.428 1.00 67.31 91 GLY A CA 1
ATOM 747 C C . GLY A 1 91 ? -2.673 4.286 43.374 1.00 67.31 91 GLY A C 1
ATOM 748 O O . GLY A 1 91 ? -2.150 3.873 42.343 1.00 67.31 91 GLY A O 1
ATOM 749 N N . MET A 1 92 ? -1.994 4.497 44.499 1.00 68.75 92 MET A N 1
ATOM 750 C CA . MET A 1 92 ? -0.612 4.070 44.701 1.00 68.75 92 MET A CA 1
ATOM 751 C C . MET A 1 92 ? -0.610 2.843 45.609 1.00 68.75 92 MET A C 1
ATOM 753 O O . MET A 1 92 ? -1.197 2.906 46.686 1.00 68.75 92 MET A O 1
ATOM 757 N N . LEU A 1 93 ? 0.033 1.777 45.112 1.00 61.56 93 LEU A N 1
ATOM 758 C CA . LEU A 1 93 ? 0.350 0.424 45.619 1.00 61.56 93 LEU A CA 1
ATOM 759 C C . LEU A 1 93 ? -0.546 -0.250 46.688 1.00 61.56 93 LEU A C 1
ATOM 761 O O . LEU A 1 93 ? -0.773 -1.448 46.572 1.00 61.56 93 LEU A O 1
ATOM 765 N N . CYS A 1 94 ? -1.109 0.464 47.663 1.00 62.84 94 CYS A N 1
ATOM 766 C CA . CYS A 1 94 ? -2.010 -0.070 48.692 1.00 62.84 94 CYS A CA 1
ATOM 767 C C . CYS A 1 94 ? -3.275 0.776 48.949 1.00 62.84 94 CYS A C 1
ATOM 769 O O . CYS A 1 94 ? -4.069 0.404 49.809 1.00 62.84 94 CYS A O 1
ATOM 771 N N . ILE A 1 95 ? -3.507 1.887 48.233 1.00 63.47 95 ILE A N 1
ATOM 772 C CA . ILE A 1 95 ? -4.7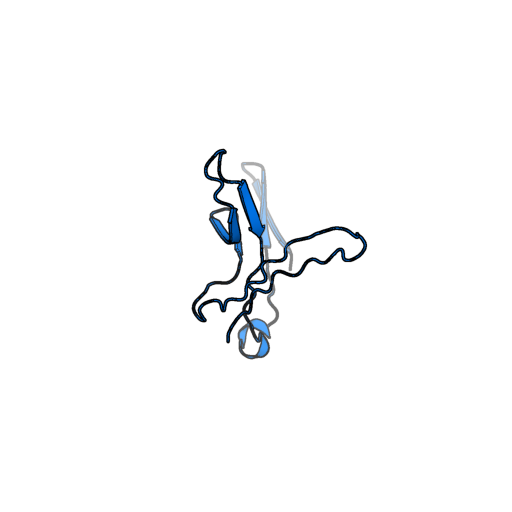05 2.722 48.434 1.00 63.47 95 ILE A CA 1
ATOM 773 C C . ILE A 1 95 ? -5.412 2.981 47.102 1.00 63.47 95 ILE A C 1
ATOM 775 O O . ILE A 1 95 ? -4.887 3.692 46.244 1.00 63.47 95 ILE A O 1
ATOM 779 N N . LYS A 1 96 ? -6.612 2.411 46.926 1.00 59.88 96 LYS A N 1
ATOM 780 C CA . LYS A 1 96 ? -7.491 2.700 45.782 1.00 59.88 96 LYS A CA 1
ATOM 781 C C . LYS A 1 96 ? -8.389 3.887 46.140 1.00 59.88 96 LYS A C 1
ATOM 783 O O . LYS A 1 96 ? -9.228 3.754 47.021 1.00 59.88 96 LYS A O 1
ATOM 788 N N . HIS A 1 97 ? -8.215 5.026 45.467 1.00 60.97 97 HIS A N 1
ATOM 789 C CA . HIS A 1 97 ? -8.961 6.268 45.743 1.00 60.97 97 HIS A CA 1
ATOM 790 C C . HIS A 1 97 ? -10.079 6.564 44.727 1.00 60.97 97 HIS A C 1
ATOM 792 O O . HIS A 1 97 ? -10.683 7.631 44.770 1.00 60.97 97 HIS A O 1
ATOM 798 N N . GLY A 1 98 ? -10.390 5.622 43.834 1.00 66.12 98 GLY A N 1
ATOM 799 C CA . GLY A 1 98 ? -11.524 5.719 42.913 1.00 66.12 98 GLY A CA 1
ATOM 800 C C . GLY A 1 98 ? -11.136 5.546 41.447 1.00 66.12 98 GLY A C 1
ATOM 801 O O . GLY A 1 98 ? -9.998 5.203 41.119 1.00 66.12 98 GLY A O 1
ATOM 802 N N . TYR A 1 99 ? -12.111 5.757 40.566 1.00 73.56 99 TYR A N 1
ATOM 803 C CA . TYR A 1 99 ? -11.958 5.695 39.114 1.00 73.56 99 TYR A CA 1
ATOM 804 C C . TYR A 1 99 ? -12.197 7.090 38.534 1.00 73.56 99 TYR A C 1
ATOM 806 O O . TYR A 1 99 ? -13.146 7.760 38.934 1.00 73.56 99 TYR A O 1
ATOM 814 N N . ILE A 1 100 ? -11.357 7.524 37.592 1.00 70.31 100 ILE A N 1
ATOM 815 C CA . ILE A 1 100 ? -11.713 8.644 36.710 1.00 70.31 100 ILE A CA 1
ATOM 816 C C . ILE A 1 100 ? -12.381 8.045 35.485 1.00 70.31 100 ILE A C 1
ATOM 818 O O . ILE A 1 100 ? -11.784 7.196 34.820 1.00 70.31 100 ILE A O 1
ATOM 822 N N . GLU A 1 101 ? -13.588 8.511 35.190 1.00 70.25 101 GLU A N 1
ATOM 823 C CA . GLU A 1 101 ? -14.270 8.260 33.928 1.00 70.25 101 GLU A CA 1
ATOM 824 C C . GLU A 1 101 ? -14.148 9.502 33.045 1.00 70.25 101 GLU A C 1
ATOM 826 O O . GLU A 1 101 ? -14.532 10.601 33.444 1.00 70.25 101 GLU A O 1
ATOM 831 N N . ALA A 1 102 ? -13.610 9.327 31.840 1.00 66.88 102 ALA A N 1
ATOM 832 C CA . ALA A 1 102 ? -13.702 10.318 30.774 1.00 66.88 102 ALA A CA 1
ATOM 833 C C . ALA A 1 102 ? -14.759 9.836 29.771 1.00 66.88 102 ALA A C 1
ATOM 835 O O . ALA A 1 102 ? -14.677 8.689 29.320 1.00 66.88 102 ALA A O 1
ATOM 836 N N . LYS A 1 103 ? -15.758 10.682 29.493 1.00 52.78 103 LYS A N 1
ATOM 837 C CA . LYS A 1 103 ? -16.808 10.452 28.489 1.00 52.78 103 LYS A CA 1
ATOM 838 C C . LYS A 1 103 ? -16.407 11.015 27.135 1.00 52.78 103 LYS A C 1
ATOM 840 O O . LYS A 1 103 ? -15.778 12.096 27.130 1.00 52.78 103 LYS A O 1
#

Sequence (103 aa):
MSYKVVCRDLNSNFVEHHILFPFVFTLPSECPPSFEGTIGFIRYYCKAKIDRPWKFDDTIRQAFTVLPHFDLNTIYYAALPSVRSLSKPIGMLCIKHGYIEAK

InterPro domains:
  IPR011021 Arrestin-like, N-terminal [PF00339] (19-73)
  IPR014752 Arrestin-like, C-terminal domain superfamily [G3DSA:2.60.40.640] (10-77)
  IPR014756 Immunoglobulin E-set [SSF81296] (19-89)
  IPR050357 Arrestin domain-containing protein [PTHR11188] (21-102)

Foldseek 3Di:
DWDKDWDDDPDPDDDDDDDDDTDIDTDDPPDDWFDDDPVDTDWDWDWDWADDPVDDIDIDIDTDGDDDPDDLVVPPVSPDDDDDWDWDFDDDPPDTPDIDTDD

Secondary structure (DSSP, 8-state):
---EEE---S-----S-------EEEPPTTPPPPEE-SS-EE-EEEEEEEEETTEEEEEEEEEE-------GGG-GGGGS-----EEEEEEETTEEEEEEEE-

Organism: NCBI:txid290746